Protein AF-A0A526Q0M7-F1 (afdb_monomer_lite)

Radius of gyration: 30.53 Å; chains: 1; bounding box: 54×27×73 Å

Secondary structure (DSSP, 8-state):
--HHHHHHHTHHHHHHHHHHHHHHHHHHHHHS---SS--------------SS--HHHHHH--

Sequence (63 aa):
MDIVKLAISNARLTISVLVFLILAGAVAYQSTPKEAEPDVPIPMMYVSLIYQGISPKDSERLL

Structure (mmCIF, N/CA/C/O backbone):
data_AF-A0A526Q0M7-F1
#
_entry.id   AF-A0A526Q0M7-F1
#
loop_
_atom_site.group_PDB
_atom_site.id
_atom_site.type_symbol
_atom_site.label_atom_id
_atom_site.label_alt_id
_atom_site.label_comp_id
_atom_site.label_asym_id
_atom_site.label_entity_id
_atom_site.label_seq_id
_atom_site.pdbx_PDB_ins_code
_atom_site.Cartn_x
_atom_site.Cartn_y
_atom_site.Cartn_z
_atom_site.occupancy
_atom_site.B_iso_or_equiv
_atom_site.auth_seq_id
_atom_site.auth_comp_id
_atom_site.auth_asym_id
_atom_site.auth_atom_id
_atom_site.pdbx_PDB_model_num
ATOM 1 N N . MET A 1 1 ? 11.967 19.172 -25.477 1.00 67.00 1 MET A N 1
ATOM 2 C CA . MET A 1 1 ? 12.662 17.951 -25.017 1.00 67.00 1 MET A CA 1
ATOM 3 C C . MET A 1 1 ? 11.777 16.773 -25.389 1.00 67.00 1 MET A C 1
ATOM 5 O O . MET A 1 1 ? 10.633 16.753 -24.960 1.00 67.00 1 MET A O 1
ATOM 9 N N . ASP A 1 2 ? 12.229 15.893 -26.280 1.00 90.69 2 ASP A N 1
ATOM 10 C CA . ASP A 1 2 ? 11.395 14.813 -26.828 1.00 90.69 2 ASP A CA 1
ATOM 11 C C . ASP A 1 2 ? 11.562 13.549 -25.971 1.00 90.69 2 ASP A C 1
ATOM 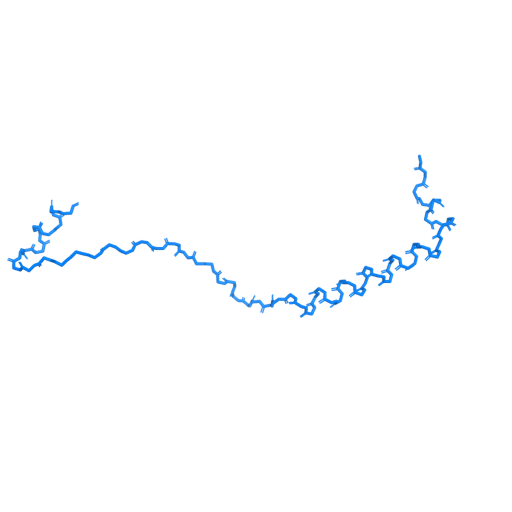13 O O . ASP A 1 2 ? 12.571 12.846 -26.059 1.00 90.69 2 ASP A O 1
ATOM 17 N N . ILE A 1 3 ? 10.602 13.315 -25.073 1.00 92.25 3 ILE A N 1
ATOM 18 C CA . ILE A 1 3 ? 10.664 12.249 -24.063 1.00 92.25 3 ILE A CA 1
ATOM 19 C C . ILE A 1 3 ? 10.647 10.848 -24.686 1.00 92.25 3 ILE A C 1
ATOM 21 O O . ILE A 1 3 ? 11.263 9.926 -24.153 1.00 92.25 3 ILE A O 1
ATOM 25 N N . VAL A 1 4 ? 10.013 10.699 -25.853 1.00 94.19 4 VAL A N 1
ATOM 26 C CA . VAL A 1 4 ? 9.954 9.426 -26.580 1.00 94.19 4 VAL A CA 1
ATOM 27 C C . VAL A 1 4 ? 11.329 9.093 -27.146 1.00 94.19 4 VAL A C 1
ATOM 29 O O . VAL A 1 4 ? 11.817 7.979 -26.966 1.00 94.19 4 VAL A O 1
ATOM 32 N N . LYS A 1 5 ? 12.010 10.074 -27.751 1.00 95.56 5 LYS A N 1
ATOM 33 C CA . LYS A 1 5 ? 13.386 9.883 -28.235 1.00 95.56 5 LYS A CA 1
ATOM 34 C C . LYS A 1 5 ? 14.350 9.542 -27.102 1.00 95.56 5 LYS A C 1
ATOM 36 O O . LYS A 1 5 ? 15.184 8.661 -27.281 1.00 95.56 5 LYS A O 1
ATOM 41 N N . LEU A 1 6 ? 14.205 10.188 -25.943 1.00 95.38 6 LEU A N 1
ATOM 42 C CA . LEU A 1 6 ? 15.025 9.907 -24.761 1.00 95.38 6 LEU A CA 1
ATOM 43 C C . LEU A 1 6 ? 14.821 8.476 -24.235 1.00 95.38 6 LEU A C 1
ATOM 45 O O . LEU A 1 6 ? 15.788 7.822 -23.842 1.00 95.38 6 LEU A O 1
ATOM 49 N N . ALA A 1 7 ? 13.581 7.984 -24.236 1.00 94.81 7 ALA A N 1
ATOM 50 C CA . ALA A 1 7 ? 13.274 6.609 -23.852 1.00 94.81 7 ALA A CA 1
ATOM 51 C C . ALA A 1 7 ? 13.862 5.597 -24.851 1.00 94.81 7 ALA A C 1
ATOM 53 O O . ALA A 1 7 ? 14.467 4.607 -24.445 1.00 94.81 7 ALA A O 1
ATOM 54 N N . ILE A 1 8 ? 13.768 5.875 -26.157 1.00 95.88 8 ILE A N 1
ATOM 55 C CA . ILE A 1 8 ? 14.339 5.014 -27.206 1.00 95.88 8 ILE A CA 1
ATOM 56 C C . ILE A 1 8 ? 15.871 4.982 -27.122 1.00 95.88 8 ILE A C 1
ATOM 58 O O . ILE A 1 8 ? 16.461 3.902 -27.155 1.00 95.88 8 ILE A O 1
ATOM 62 N N . SER A 1 9 ? 16.534 6.133 -26.954 1.00 97.19 9 SER A N 1
ATOM 63 C CA . SER A 1 9 ? 18.000 6.188 -26.839 1.00 97.19 9 SER A CA 1
ATOM 64 C C . SER A 1 9 ? 18.526 5.463 -25.597 1.00 97.19 9 SER A C 1
ATOM 66 O O . SER A 1 9 ? 19.669 5.014 -25.584 1.00 97.19 9 SER A O 1
ATOM 68 N N . ASN A 1 10 ? 17.693 5.324 -24.561 1.00 96.69 10 ASN A N 1
ATOM 69 C CA . ASN A 1 10 ? 18.028 4.670 -23.298 1.00 96.69 10 ASN A CA 1
ATOM 70 C C . ASN A 1 10 ? 17.208 3.390 -23.066 1.00 96.69 10 ASN A C 1
ATOM 72 O O . ASN A 1 10 ? 16.881 3.067 -21.925 1.00 96.69 10 ASN A O 1
ATOM 76 N N . ALA A 1 11 ? 16.922 2.627 -24.128 1.00 96.50 11 ALA A N 1
ATOM 77 C CA . ALA A 1 11 ? 16.022 1.470 -24.085 1.00 96.50 11 ALA A CA 1
ATOM 78 C C . ALA A 1 11 ? 16.311 0.475 -22.944 1.00 96.50 11 ALA A C 1
ATOM 80 O O . ALA A 1 11 ? 15.383 -0.002 -22.299 1.00 96.50 11 ALA A O 1
ATOM 81 N N . ARG A 1 12 ? 17.590 0.200 -22.636 1.00 97.94 12 ARG A N 1
ATOM 82 C CA . ARG A 1 12 ? 17.979 -0.672 -21.509 1.00 97.94 12 ARG A CA 1
ATOM 83 C C . ARG A 1 12 ? 17.463 -0.148 -20.168 1.00 97.94 12 ARG A C 1
ATOM 85 O O . ARG A 1 12 ? 16.893 -0.910 -19.402 1.00 97.94 12 ARG A O 1
ATOM 92 N N . LEU A 1 13 ? 17.640 1.147 -19.903 1.00 97.56 13 LEU A N 1
ATOM 93 C CA . LEU A 1 13 ? 17.144 1.782 -18.683 1.00 97.56 13 LEU A CA 1
ATOM 94 C C . LEU A 1 13 ? 15.614 1.768 -18.655 1.00 97.56 13 LEU A C 1
ATOM 96 O O . LEU A 1 13 ? 15.030 1.386 -17.648 1.00 97.56 13 LEU A O 1
ATOM 100 N N . THR A 1 14 ? 14.968 2.140 -19.762 1.00 97.56 14 THR A N 1
ATOM 101 C CA . THR A 1 14 ? 13.504 2.175 -19.864 1.00 97.56 14 THR A CA 1
ATOM 102 C C . THR A 1 14 ? 12.878 0.805 -19.608 1.00 97.56 14 THR A C 1
ATOM 104 O O . THR A 1 14 ? 11.929 0.706 -18.834 1.00 97.56 14 THR A O 1
ATOM 107 N N . ILE A 1 15 ? 13.430 -0.259 -20.197 1.00 98.06 15 ILE A N 1
ATOM 108 C CA . ILE A 1 15 ? 12.955 -1.631 -19.980 1.00 98.06 15 ILE A CA 1
ATOM 109 C C . ILE A 1 15 ? 13.219 -2.073 -18.536 1.00 98.06 15 ILE A C 1
ATOM 111 O O . ILE A 1 15 ? 12.325 -2.637 -17.912 1.00 98.06 15 ILE A O 1
ATOM 115 N N . SER A 1 16 ? 14.392 -1.778 -17.967 1.00 98.38 16 SER A N 1
ATOM 116 C CA . SER A 1 16 ? 14.679 -2.095 -16.561 1.00 98.38 16 SER A CA 1
ATOM 117 C C . SER A 1 16 ? 13.709 -1.404 -15.601 1.00 98.38 16 SER A C 1
ATOM 119 O O . SER A 1 16 ? 13.225 -2.037 -14.666 1.00 98.38 16 SER A O 1
ATOM 121 N N . VAL A 1 17 ? 13.379 -0.132 -15.847 1.00 98.00 17 VAL A N 1
ATOM 122 C CA . VAL A 1 17 ? 12.380 0.608 -15.060 1.00 98.00 17 VAL A CA 1
ATOM 123 C C . VAL A 1 17 ? 10.997 -0.017 -15.216 1.00 98.00 17 VAL A C 1
ATOM 125 O O . VAL A 1 17 ? 10.306 -0.197 -14.220 1.00 98.00 17 VAL A O 1
ATOM 128 N N . LEU A 1 18 ? 10.599 -0.400 -16.431 1.00 98.25 18 LEU A N 1
ATOM 129 C CA . LEU A 1 18 ? 9.323 -1.079 -16.660 1.00 98.25 18 LEU A CA 1
ATOM 130 C C . LEU A 1 18 ? 9.231 -2.392 -15.868 1.00 98.25 18 LEU A C 1
ATOM 132 O O . LEU A 1 18 ? 8.249 -2.614 -15.163 1.00 98.25 18 LEU A O 1
ATOM 136 N N . VAL A 1 19 ? 10.261 -3.238 -15.944 1.00 98.56 19 VAL A N 1
ATOM 137 C CA . VAL A 1 19 ? 10.318 -4.502 -15.194 1.00 98.56 19 VAL A CA 1
ATOM 138 C C . VAL A 1 19 ? 10.275 -4.237 -13.691 1.00 98.56 19 VAL A C 1
ATOM 140 O O . VAL A 1 19 ? 9.509 -4.881 -12.977 1.00 98.56 19 VAL A O 1
A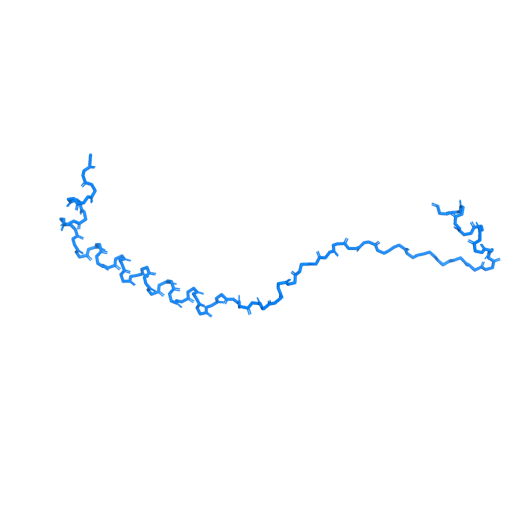TOM 143 N N . PHE A 1 20 ? 11.043 -3.258 -13.211 1.00 98.50 20 PHE A N 1
ATOM 144 C CA . PHE A 1 20 ? 11.025 -2.851 -11.810 1.00 98.50 20 PHE A CA 1
ATOM 145 C C . PHE A 1 20 ? 9.625 -2.423 -11.353 1.00 98.50 20 PHE A C 1
ATOM 147 O O . PHE A 1 20 ? 9.164 -2.893 -10.317 1.00 98.50 20 PHE A O 1
ATOM 154 N N . LEU A 1 21 ? 8.925 -1.588 -12.127 1.00 98.69 21 LEU A N 1
ATOM 155 C CA . LEU A 1 21 ? 7.576 -1.124 -11.792 1.00 98.69 21 LEU A CA 1
ATOM 156 C C . LEU A 1 21 ? 6.567 -2.274 -11.733 1.00 98.69 21 LEU A C 1
ATOM 158 O O . LEU A 1 21 ? 5.732 -2.301 -10.831 1.00 98.69 21 LEU A O 1
ATOM 162 N N . ILE A 1 22 ? 6.665 -3.243 -12.646 1.00 98.69 22 ILE A N 1
ATOM 163 C CA . ILE A 1 22 ? 5.809 -4.437 -12.632 1.00 98.69 22 ILE A CA 1
ATOM 164 C C . ILE A 1 22 ? 6.065 -5.265 -11.368 1.00 98.69 22 ILE A C 1
ATOM 166 O O . ILE A 1 22 ? 5.117 -5.648 -10.686 1.00 98.69 22 ILE A O 1
ATOM 170 N N . LEU A 1 23 ? 7.332 -5.518 -11.026 1.00 98.62 23 LEU A N 1
ATOM 171 C CA . LEU A 1 23 ? 7.692 -6.294 -9.836 1.00 98.62 23 LEU A CA 1
ATOM 172 C C . LEU A 1 23 ? 7.288 -5.578 -8.544 1.00 98.62 23 LEU A C 1
ATOM 174 O O . LEU A 1 23 ? 6.678 -6.189 -7.669 1.00 98.62 23 LEU A O 1
ATOM 178 N N . ALA A 1 24 ? 7.573 -4.280 -8.440 1.00 98.44 24 ALA A N 1
ATOM 179 C CA . ALA A 1 24 ? 7.172 -3.459 -7.305 1.00 98.44 24 ALA A CA 1
ATOM 180 C C . ALA A 1 24 ? 5.645 -3.436 -7.151 1.00 98.44 24 ALA A C 1
ATOM 182 O O . ALA A 1 24 ? 5.138 -3.621 -6.046 1.00 98.44 24 ALA A O 1
ATOM 183 N N . GLY A 1 25 ? 4.910 -3.293 -8.258 1.00 98.19 25 GLY A N 1
ATOM 184 C CA . GLY A 1 25 ? 3.451 -3.373 -8.276 1.00 98.19 25 GLY A CA 1
ATOM 185 C C . GLY A 1 25 ? 2.925 -4.742 -7.839 1.00 98.19 25 GLY A C 1
ATOM 186 O O . GLY A 1 25 ? 1.975 -4.809 -7.065 1.00 98.19 25 GLY A O 1
ATOM 187 N N . ALA A 1 26 ? 3.563 -5.834 -8.265 1.00 98.25 26 ALA A N 1
ATOM 188 C CA . ALA A 1 26 ? 3.189 -7.188 -7.857 1.00 98.25 26 ALA A CA 1
ATOM 189 C C . ALA A 1 26 ? 3.439 -7.445 -6.361 1.00 98.25 26 ALA A C 1
ATOM 191 O O . ALA A 1 26 ? 2.629 -8.103 -5.705 1.00 98.25 26 ALA A O 1
ATOM 192 N N . VAL A 1 27 ? 4.538 -6.925 -5.808 1.00 98.19 27 VAL A N 1
ATOM 193 C CA . VAL A 1 27 ? 4.807 -6.974 -4.362 1.00 98.19 27 VAL A CA 1
ATOM 194 C C . VAL A 1 27 ? 3.775 -6.141 -3.609 1.00 98.19 27 VAL A C 1
ATOM 196 O O . VAL A 1 27 ? 3.167 -6.650 -2.671 1.00 98.19 27 VAL A O 1
ATOM 199 N N . ALA A 1 28 ? 3.519 -4.908 -4.054 1.00 97.50 28 ALA A N 1
ATOM 200 C CA . ALA A 1 28 ? 2.519 -4.032 -3.454 1.00 97.50 28 ALA A CA 1
ATOM 201 C C . ALA A 1 28 ? 1.146 -4.717 -3.423 1.00 97.50 28 ALA A C 1
ATOM 203 O O . ALA A 1 28 ? 0.586 -4.894 -2.348 1.00 97.50 28 ALA A O 1
ATOM 204 N N . TYR A 1 29 ? 0.676 -5.228 -4.565 1.00 95.94 29 TYR A N 1
ATOM 205 C CA . TYR A 1 29 ? -0.601 -5.935 -4.688 1.00 95.94 29 TYR A CA 1
ATOM 206 C C . TYR A 1 29 ? -0.746 -7.128 -3.730 1.00 95.94 29 TYR A C 1
ATOM 208 O O . TYR A 1 29 ? -1.842 -7.394 -3.238 1.00 95.94 29 TYR A O 1
ATOM 216 N N . GLN A 1 30 ? 0.341 -7.862 -3.478 1.00 96.31 30 GLN A N 1
ATOM 217 C CA . GLN A 1 30 ? 0.335 -8.983 -2.535 1.00 96.31 30 GLN A CA 1
ATOM 218 C C . GLN A 1 30 ? 0.389 -8.523 -1.076 1.00 96.31 30 GLN A C 1
ATOM 220 O O . GLN A 1 30 ? -0.247 -9.135 -0.224 1.00 96.31 30 GLN A O 1
ATOM 225 N N . SER A 1 31 ? 1.150 -7.467 -0.792 1.00 95.81 31 SER A N 1
ATOM 226 C CA . SER A 1 31 ? 1.342 -6.938 0.561 1.00 95.81 31 SER A CA 1
ATOM 227 C C . SER A 1 31 ? 0.175 -6.093 1.067 1.00 95.81 31 SER A C 1
ATOM 229 O O . SER A 1 31 ? -0.017 -5.998 2.276 1.00 95.81 31 SER A O 1
ATOM 231 N N . THR A 1 32 ? -0.589 -5.464 0.169 1.00 94.06 32 THR A N 1
ATOM 232 C CA . THR A 1 32 ? -1.715 -4.606 0.537 1.00 94.06 32 THR A CA 1
ATOM 233 C C . THR A 1 32 ? -2.831 -5.459 1.143 1.00 94.06 32 THR A C 1
ATOM 235 O O . THR A 1 32 ? -3.371 -6.326 0.446 1.00 94.06 32 THR A O 1
ATOM 238 N N . PRO A 1 33 ? -3.212 -5.215 2.413 1.00 91.19 33 PRO A N 1
ATOM 239 C CA . PRO A 1 33 ? -4.335 -5.901 3.035 1.00 91.19 33 PRO A CA 1
ATOM 240 C C . PRO A 1 33 ? -5.617 -5.643 2.246 1.00 91.19 33 PRO A C 1
ATOM 242 O O . PRO A 1 33 ? -5.913 -4.513 1.860 1.00 91.19 33 PRO A O 1
ATOM 245 N N . LYS A 1 34 ? -6.370 -6.710 1.985 1.00 86.00 34 LYS A N 1
ATOM 246 C CA . LYS A 1 34 ? -7.664 -6.637 1.307 1.00 86.00 34 LYS A CA 1
ATOM 247 C C . LYS A 1 34 ? -8.741 -6.764 2.371 1.00 86.00 34 LYS A C 1
ATOM 249 O O . LYS A 1 34 ? -9.057 -7.874 2.787 1.00 86.00 34 LYS A O 1
ATOM 254 N N . GLU A 1 35 ? -9.271 -5.639 2.824 1.00 88.19 35 GLU A N 1
ATOM 255 C CA . GLU A 1 35 ? -10.414 -5.625 3.734 1.00 88.19 35 GLU A CA 1
ATOM 256 C C . GLU A 1 35 ? -11.704 -5.586 2.909 1.00 88.19 35 GLU A C 1
ATOM 258 O O . GLU A 1 35 ? -11.883 -4.708 2.066 1.00 88.19 35 GLU A O 1
ATOM 263 N N . ALA A 1 36 ? -12.571 -6.587 3.094 1.00 81.19 36 ALA A N 1
ATOM 264 C CA . ALA A 1 36 ? -13.863 -6.660 2.404 1.00 81.19 36 ALA A CA 1
ATOM 265 C C . ALA A 1 36 ? -14.850 -5.608 2.933 1.00 81.19 36 ALA A C 1
ATOM 267 O O . ALA A 1 36 ? -15.664 -5.078 2.181 1.00 81.19 36 ALA A O 1
ATOM 268 N N . GLU A 1 37 ? -14.728 -5.293 4.219 1.00 86.06 37 GLU A N 1
ATOM 269 C CA . GLU A 1 37 ? -15.455 -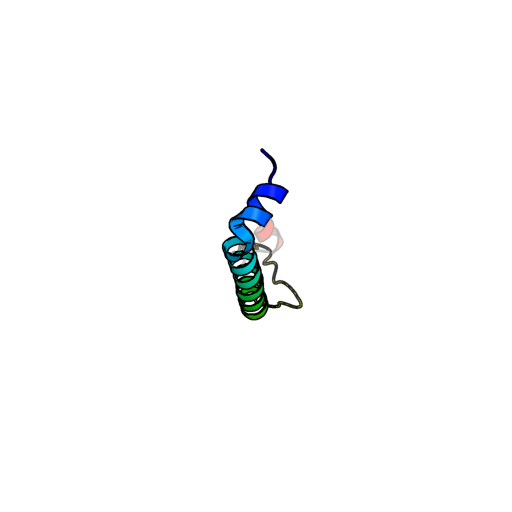4.244 4.915 1.00 86.06 37 GLU A CA 1
ATOM 270 C C . GLU A 1 37 ? -14.399 -3.389 5.620 1.00 86.06 37 GLU A C 1
ATOM 272 O O . GLU A 1 37 ? -13.834 -3.848 6.613 1.00 86.06 37 GLU A O 1
ATOM 277 N N . PRO A 1 38 ? -14.045 -2.209 5.081 1.00 81.56 38 PRO A N 1
ATOM 278 C CA . PRO A 1 38 ? -13.072 -1.348 5.736 1.00 81.56 38 PRO A CA 1
ATOM 279 C C . PRO A 1 38 ? -13.653 -0.882 7.071 1.00 81.56 38 PRO A C 1
ATOM 281 O O . PRO A 1 38 ? -14.736 -0.287 7.095 1.00 81.56 38 PRO A O 1
ATOM 284 N N . ASP A 1 39 ? -12.944 -1.144 8.169 1.00 83.31 39 ASP A N 1
ATOM 285 C CA . ASP A 1 39 ? -13.352 -0.623 9.472 1.00 83.31 39 ASP A CA 1
ATOM 286 C C . ASP A 1 39 ? -13.179 0.900 9.470 1.00 83.31 39 ASP A C 1
ATOM 288 O O . ASP A 1 39 ? -12.076 1.435 9.329 1.00 83.31 39 ASP A O 1
ATOM 292 N N . VAL A 1 40 ? -14.297 1.612 9.582 1.00 84.69 40 VAL A N 1
ATOM 293 C CA . VAL A 1 40 ? -14.320 3.064 9.733 1.00 84.69 40 VAL A CA 1
ATOM 294 C C . VAL A 1 40 ? -14.725 3.339 11.177 1.00 84.69 40 VAL A C 1
ATOM 296 O O . VAL A 1 40 ? -15.924 3.439 11.460 1.00 84.69 40 VAL A O 1
ATOM 299 N N . PRO A 1 41 ? -13.761 3.459 12.112 1.00 83.88 41 PRO A N 1
ATOM 300 C CA . PRO A 1 41 ? -14.087 3.685 13.507 1.00 83.88 41 PRO A CA 1
ATOM 301 C C . PRO A 1 41 ? -14.789 5.036 13.643 1.00 83.88 41 PRO A C 1
ATOM 303 O O . PRO A 1 41 ? -14.209 6.092 13.383 1.00 83.88 41 PRO A O 1
ATOM 306 N N . ILE A 1 42 ? -16.052 5.009 14.064 1.00 87.94 42 ILE A N 1
ATOM 307 C CA . ILE A 1 42 ? -16.780 6.222 14.429 1.00 87.94 42 ILE A CA 1
ATOM 308 C C . ILE A 1 42 ? -16.276 6.642 15.815 1.00 87.94 42 ILE A C 1
ATOM 310 O O . ILE A 1 42 ? -16.447 5.8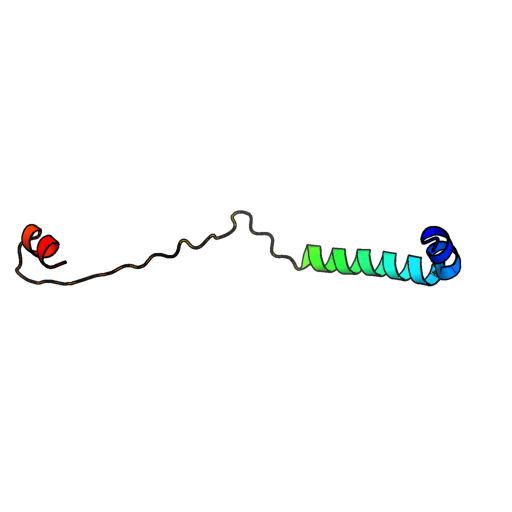81 16.772 1.00 87.94 42 ILE A O 1
ATOM 314 N N . PRO A 1 43 ? -15.656 7.827 15.967 1.00 89.56 43 PRO A N 1
ATOM 315 C CA . PRO A 1 43 ? -15.176 8.273 17.266 1.00 89.56 43 PRO A CA 1
ATOM 316 C C . PRO A 1 43 ? -16.374 8.517 18.189 1.00 89.56 43 PRO A C 1
ATOM 318 O O . PRO A 1 43 ? -17.144 9.455 17.991 1.00 89.56 43 PRO A O 1
ATOM 321 N N . MET A 1 44 ? -16.537 7.669 19.205 1.00 89.81 44 MET A N 1
ATOM 322 C CA . MET A 1 44 ? -17.560 7.829 20.236 1.00 89.81 44 MET A CA 1
ATOM 323 C C . MET A 1 44 ? -16.926 8.254 21.556 1.00 89.81 44 MET A C 1
ATOM 325 O O . MET A 1 44 ? -15.983 7.630 22.038 1.00 89.81 44 MET A O 1
ATOM 329 N N . MET A 1 45 ? -17.486 9.296 22.167 1.00 87.62 45 MET A N 1
ATOM 330 C CA . MET A 1 45 ? -17.207 9.653 23.554 1.00 87.62 45 MET A CA 1
ATOM 331 C C . MET A 1 45 ? -18.392 9.215 24.410 1.00 87.62 45 MET A C 1
ATOM 333 O O . MET A 1 45 ? -19.490 9.748 24.267 1.00 87.62 45 MET A O 1
ATOM 337 N N . TYR A 1 46 ? -18.172 8.237 25.288 1.00 88.44 46 TYR A N 1
ATOM 338 C CA . TYR A 1 46 ? -19.167 7.813 26.268 1.00 88.44 46 TYR A CA 1
ATOM 339 C C . TYR A 1 46 ? -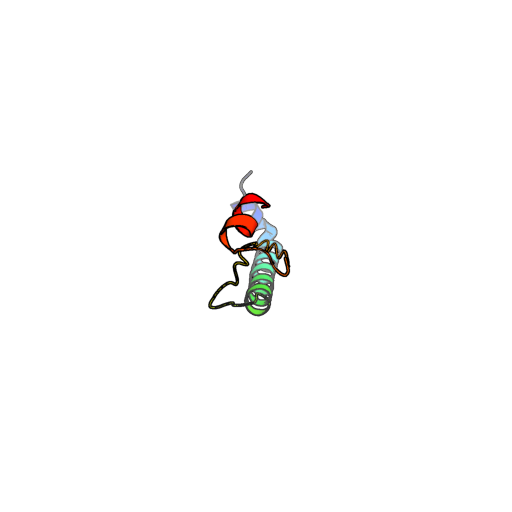18.884 8.496 27.604 1.00 88.44 46 TYR A C 1
ATOM 341 O O . TYR A 1 46 ? -17.830 8.286 28.205 1.00 88.44 46 TYR A O 1
ATOM 349 N N . VAL A 1 47 ? -19.826 9.316 28.066 1.00 85.62 47 VAL A N 1
ATOM 350 C CA . VAL A 1 47 ? -19.769 9.947 29.387 1.00 85.62 47 VAL A CA 1
ATOM 351 C C . VAL A 1 47 ? -20.760 9.224 30.288 1.00 85.62 47 VAL A C 1
ATOM 353 O O . VAL A 1 47 ? -21.962 9.250 30.044 1.00 85.62 47 VAL A O 1
ATOM 356 N N . SER A 1 48 ? -20.247 8.561 31.325 1.00 83.94 48 SER A N 1
ATOM 357 C CA . SER A 1 48 ? -21.055 7.865 32.326 1.00 83.94 48 SER A CA 1
ATOM 358 C C . SER A 1 48 ? -20.936 8.572 33.662 1.00 83.94 48 SER A C 1
ATOM 360 O O . SER A 1 48 ? -19.834 8.727 34.183 1.00 83.94 48 SER A O 1
ATOM 362 N N . LEU A 1 49 ? -22.071 8.936 34.248 1.00 81.12 49 LEU A N 1
ATOM 363 C CA . LEU A 1 49 ? -22.157 9.497 35.592 1.00 81.12 49 LEU A CA 1
ATOM 364 C C . LEU A 1 49 ? -23.067 8.606 36.432 1.00 81.12 49 LEU A C 1
ATOM 366 O O . LEU A 1 49 ? -24.175 8.265 36.022 1.00 81.12 49 LEU A O 1
ATOM 370 N N . ILE A 1 50 ? -22.573 8.186 37.596 1.00 81.75 50 ILE A N 1
ATOM 371 C CA . ILE A 1 50 ? -23.323 7.342 38.527 1.00 81.75 50 ILE A CA 1
ATOM 372 C C . ILE A 1 50 ? -23.826 8.240 39.654 1.00 81.75 50 ILE A C 1
ATOM 374 O O . ILE A 1 50 ? -23.043 8.666 40.500 1.00 81.75 50 ILE A O 1
ATOM 378 N N . TYR A 1 51 ? -25.134 8.489 39.686 1.00 82.25 51 TYR A N 1
ATOM 379 C CA . TYR A 1 51 ? -25.793 9.153 40.807 1.00 82.25 51 TYR A CA 1
ATOM 380 C C . TYR A 1 51 ? -26.696 8.165 41.545 1.00 82.25 51 TYR A C 1
ATOM 382 O O . TYR A 1 51 ? -27.615 7.593 40.960 1.00 82.25 51 TYR A O 1
ATOM 390 N N . GLN A 1 52 ? -26.437 7.954 42.836 1.00 82.75 52 GLN A N 1
ATOM 391 C CA . GLN A 1 52 ? -27.268 7.087 43.670 1.00 82.75 52 GLN A CA 1
ATOM 392 C C . GLN A 1 52 ? -28.365 7.882 44.379 1.00 82.75 52 GLN A C 1
ATOM 394 O O . GLN A 1 52 ? -28.101 8.926 44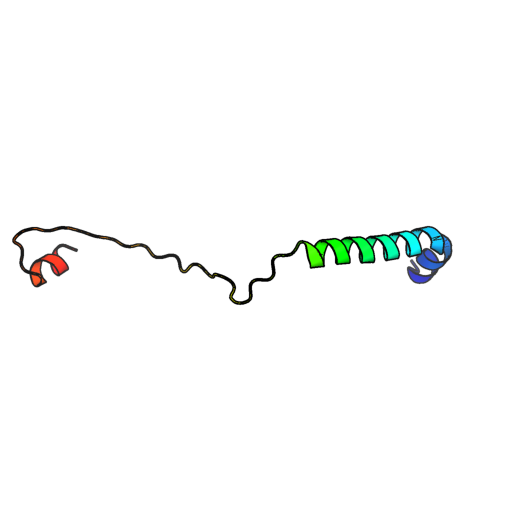.968 1.00 82.75 52 GLN A O 1
ATOM 399 N N . GLY A 1 53 ? -29.591 7.355 44.356 1.00 83.50 53 GLY A N 1
ATOM 400 C CA . GLY A 1 53 ? -30.707 7.882 45.145 1.00 83.50 53 GLY A CA 1
ATOM 401 C C . GLY A 1 53 ? -31.397 9.132 44.587 1.00 83.50 53 GLY A C 1
ATOM 402 O O . GLY A 1 53 ? -32.282 9.655 45.258 1.00 83.50 53 GLY A O 1
ATOM 403 N N . ILE A 1 54 ? -31.043 9.601 43.384 1.00 81.06 54 ILE A N 1
ATOM 404 C CA . ILE A 1 54 ? -31.732 10.722 42.724 1.00 81.06 54 ILE A CA 1
ATOM 405 C C . ILE A 1 54 ? -32.714 10.231 41.659 1.00 81.06 54 ILE A C 1
ATOM 407 O O . ILE A 1 54 ? -32.537 9.162 41.070 1.00 81.06 54 ILE A O 1
ATOM 411 N N . SER A 1 55 ? -33.773 11.009 41.422 1.00 84.38 55 SER A N 1
ATOM 412 C CA . SER A 1 55 ? -34.762 10.671 40.401 1.00 84.38 55 SER A CA 1
ATOM 413 C C . SER A 1 55 ? -34.141 10.773 38.997 1.00 84.38 55 SER A C 1
ATOM 415 O O . SER A 1 55 ? -33.312 11.657 38.771 1.00 84.38 55 SER A O 1
ATOM 417 N N . PRO A 1 56 ? -34.560 9.944 38.018 1.00 80.69 56 PRO A N 1
ATOM 418 C CA . PRO A 1 56 ? -34.046 10.026 36.647 1.00 80.69 56 PRO A CA 1
ATOM 419 C C . PRO A 1 56 ? -34.178 11.425 36.029 1.00 80.69 56 PRO A C 1
ATOM 421 O O . PRO A 1 56 ? -33.327 11.847 35.254 1.00 80.69 56 PRO A O 1
ATOM 424 N N . LYS A 1 57 ? -35.229 12.160 36.415 1.00 81.88 57 LYS A N 1
ATOM 425 C CA . LYS A 1 57 ? -35.503 13.519 35.941 1.00 81.88 57 LYS A CA 1
ATOM 426 C C . LYS A 1 57 ? -34.552 14.559 36.543 1.00 81.88 57 LYS A C 1
ATOM 428 O O . LYS A 1 57 ? -34.220 15.535 35.880 1.00 81.88 57 LYS A O 1
ATOM 433 N N . ASP A 1 58 ? -34.112 14.362 37.785 1.00 80.94 58 ASP A N 1
ATOM 434 C CA . ASP A 1 58 ? -33.103 15.227 38.401 1.00 80.94 58 ASP A CA 1
ATOM 435 C C . ASP A 1 58 ? -31.700 14.928 37.864 1.00 80.94 58 ASP A C 1
ATOM 437 O O . ASP A 1 58 ? -30.922 15.864 37.697 1.00 80.94 58 ASP A O 1
ATOM 441 N N . SER A 1 59 ? -31.398 13.666 37.529 1.00 80.00 59 SER A N 1
ATOM 442 C CA . SER A 1 59 ? -30.138 13.284 36.877 1.00 80.00 59 SER A CA 1
ATOM 443 C C . SER A 1 59 ? -29.919 14.022 35.558 1.00 80.00 59 SER A C 1
ATOM 445 O O . SER A 1 59 ? -28.816 14.486 35.318 1.00 80.00 59 SER A O 1
ATOM 447 N N . GLU A 1 60 ? -30.957 14.169 34.727 1.00 77.62 60 GLU A N 1
ATOM 448 C CA . GLU A 1 60 ? -30.870 14.898 33.449 1.00 77.62 60 GLU A CA 1
ATOM 449 C C . GLU A 1 60 ? -30.587 16.392 33.643 1.00 77.62 60 GLU A C 1
ATOM 451 O O . GLU A 1 60 ? -29.882 16.988 32.845 1.00 77.62 60 GLU A O 1
ATOM 456 N N . ARG A 1 61 ? -31.114 17.001 34.711 1.00 79.88 61 ARG A N 1
ATOM 457 C CA . ARG A 1 61 ? -30.925 18.433 34.996 1.00 79.88 61 ARG A CA 1
ATOM 458 C C . ARG A 1 61 ? -29.567 18.750 35.636 1.00 79.88 61 ARG A C 1
ATOM 460 O O . ARG A 1 61 ? -29.151 19.904 35.638 1.00 79.88 61 ARG A O 1
ATOM 467 N N . LEU A 1 62 ? -28.946 17.762 36.278 1.00 74.81 62 LEU A N 1
ATOM 468 C CA . LEU A 1 62 ? -27.609 17.869 36.874 1.00 74.81 62 LEU A CA 1
ATOM 469 C C . LEU A 1 62 ? -26.489 17.565 35.864 1.00 74.81 62 LEU A C 1
ATOM 471 O O . LEU A 1 62 ? -25.318 17.758 36.197 1.00 74.81 62 LEU A O 1
ATOM 475 N N . LEU A 1 63 ? -26.864 17.091 34.672 1.00 70.94 63 LEU A N 1
ATOM 476 C CA . LEU A 1 63 ? -26.038 17.013 33.468 1.00 70.94 63 LEU A CA 1
ATOM 477 C C . LEU A 1 63 ? -26.105 18.334 32.692 1.00 70.94 63 LEU A C 1
ATOM 479 O O . LEU A 1 63 ? -25.067 18.683 32.088 1.00 70.94 63 LEU A O 1
#

pLDDT: mean 89.69, std 8.0, range [67.0, 98.69]

Foldseek 3Di:
DDVVVVCVVPVVVNVVVVVVVVVVVVVCVVPDDDDPDDDDDDDDDDDDDDDPPDDPVVVVVVD